Protein AF-A0AAW0MZB9-F1 (afdb_monomer)

Organism: NCBI:txid88201

Foldseek 3Di:
DDDPVDDDDPPDPPDDPDDDPVPDQQEAEAEAEPQDPCSPVLVVLQVLLVVLVVCVVVVHHYAYEYEPLLNQDVVCVVPVVCCVVDPSNVVVLVVSCVSNVHDSVRYAYAYDDDDPDPPVSNVVSVVVNVVVRVVSSVVSVVD

Mean predicted aligned error: 5.86 Å

Nearest PDB structures (foldseek):
  4r2j-assembly1_A-2  TM=6.075E-01  e=4.883E-01  Salmonella enterica subsp. enterica serovar Typhimurium str. LT2
  4wny-assembly1_A-2  TM=3.372E-01  e=3.329E-02  Burkholderia pseudomallei 1710b
  5cb0-assembly1_A  TM=6.335E-01  e=1.412E+00  Escherichia coli K-12
  7xtb-assembly1_A  TM=3.891E-01  e=1.246E+00  Homo sapiens

Sequence (143 aa):
MFNPVKALQQCDDFYRKDPCVDHKVHVVVCFLDAKSANANDSTVLQKLKEMMDAATDLGIPHVAIVSHIDHISAQIQDDIKKVFCSQDFQTEMEKFSAALGIPPNNIFPVWNHYAGAQEQEAHILLLEAFGSMLSLGDDFLRV

Secondary structure (DSSP, 8-state):
---TTS---TTSTT--SS--GGGS---EEEEEETT-GGGG-HHHHHHHHHHHHHHHHTT--EEEEEE-GGGT-HHHHH-GGGTTT-HHHHHHHHHHHHHHT--GGGEEEE----SS---HHHHHHHHHHHHHHHHHHHHHHT-

pLDDT: mean 87.16, std 9.73, range [51.03, 95.88]

Structure (mmCIF, N/CA/C/O backbone):
data_AF-A0AAW0MZB9-F1
#
_entry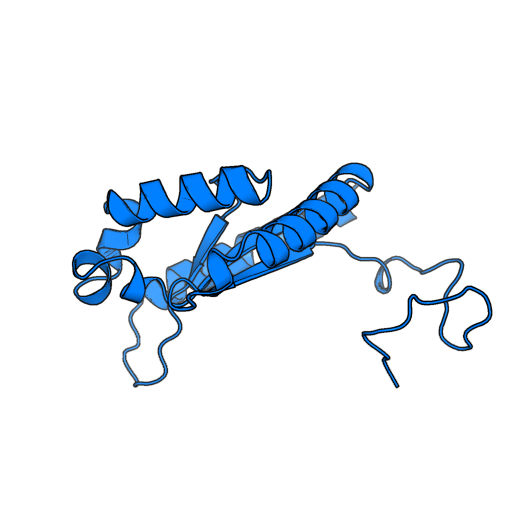.id   AF-A0AAW0MZB9-F1
#
loop_
_atom_site.group_PDB
_atom_site.id
_atom_site.type_symbol
_atom_site.label_atom_id
_atom_site.label_alt_id
_atom_site.label_comp_id
_atom_site.label_asym_id
_atom_site.label_entity_id
_atom_site.label_seq_id
_atom_site.pdbx_PDB_ins_code
_atom_site.Cartn_x
_atom_site.Cartn_y
_atom_site.Cartn_z
_atom_site.occupancy
_atom_site.B_iso_or_equiv
_atom_site.auth_seq_id
_atom_site.auth_comp_id
_atom_site.auth_asym_id
_atom_site.auth_atom_id
_atom_site.pdbx_PDB_model_num
ATOM 1 N N . MET A 1 1 ? 26.998 8.703 -1.507 1.00 64.94 1 MET A N 1
ATOM 2 C CA . MET A 1 1 ? 25.912 9.300 -0.695 1.00 64.94 1 MET A CA 1
ATOM 3 C C . MET A 1 1 ? 24.696 9.450 -1.596 1.00 64.94 1 MET A C 1
ATOM 5 O O . MET A 1 1 ? 24.871 9.931 -2.707 1.00 64.94 1 MET A O 1
ATOM 9 N N . PHE A 1 2 ? 23.517 8.983 -1.178 1.00 73.38 2 PHE A N 1
ATOM 10 C CA . PHE A 1 2 ? 22.279 9.094 -1.964 1.00 73.38 2 PHE A CA 1
ATOM 11 C C . PHE A 1 2 ? 21.822 10.561 -2.057 1.00 73.38 2 PHE A C 1
ATOM 13 O O . PHE A 1 2 ? 21.879 11.274 -1.056 1.00 73.38 2 PHE A O 1
ATOM 20 N N . ASN A 1 3 ? 21.391 11.008 -3.243 1.00 80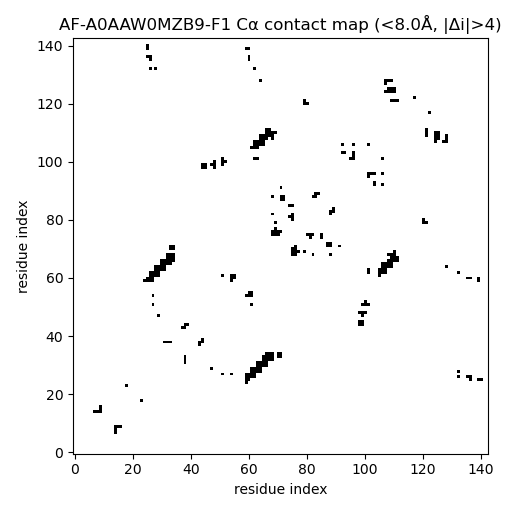.31 3 ASN A N 1
ATOM 21 C CA .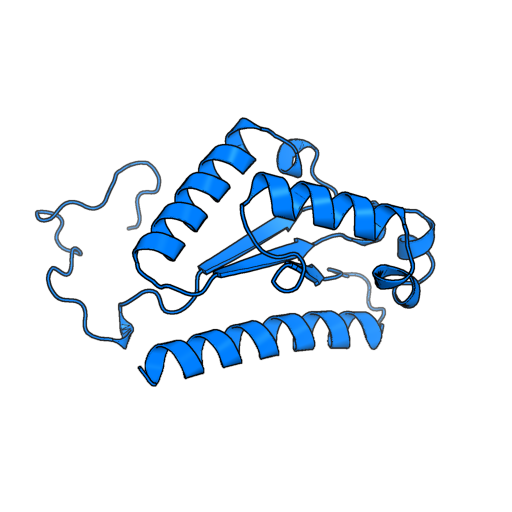 ASN A 1 3 ? 20.839 12.346 -3.464 1.00 80.31 3 ASN A CA 1
ATOM 22 C C . ASN A 1 3 ? 19.374 12.234 -3.933 1.00 80.31 3 ASN A C 1
ATOM 24 O O . ASN A 1 3 ? 19.146 11.852 -5.078 1.00 80.31 3 ASN A O 1
ATOM 28 N N . PRO A 1 4 ? 18.387 12.600 -3.096 1.00 79.19 4 PRO A N 1
ATOM 29 C CA . PRO A 1 4 ? 16.971 12.422 -3.415 1.00 79.19 4 PRO A CA 1
ATOM 30 C C . PRO A 1 4 ? 16.427 13.400 -4.467 1.00 79.19 4 PRO A C 1
ATOM 32 O O . PRO A 1 4 ? 15.316 13.200 -4.946 1.00 79.19 4 PRO A O 1
ATOM 35 N N . VAL A 1 5 ? 17.164 14.459 -4.829 1.00 83.75 5 VAL A N 1
ATOM 36 C CA . VAL A 1 5 ? 16.697 15.471 -5.799 1.00 83.75 5 VAL A CA 1
ATOM 37 C C . VAL A 1 5 ? 17.310 15.318 -7.193 1.00 83.75 5 VAL A C 1
ATOM 39 O O . VAL A 1 5 ? 16.957 16.068 -8.100 1.00 83.75 5 VAL A O 1
ATOM 42 N N . LYS A 1 6 ? 18.232 14.367 -7.386 1.00 84.38 6 LYS A N 1
ATOM 43 C CA . LYS A 1 6 ? 18.889 14.115 -8.674 1.00 84.38 6 LYS A CA 1
ATOM 44 C C . LYS A 1 6 ? 18.636 12.672 -9.106 1.00 84.38 6 LYS A C 1
ATOM 46 O O . LYS A 1 6 ? 18.967 11.746 -8.373 1.00 84.38 6 LYS A O 1
ATOM 51 N N . ALA A 1 7 ? 18.091 12.488 -10.308 1.00 84.50 7 ALA A N 1
ATOM 52 C CA . ALA A 1 7 ? 17.966 11.164 -10.911 1.00 84.50 7 ALA A CA 1
ATOM 53 C C . ALA A 1 7 ? 19.351 10.531 -11.124 1.00 84.50 7 ALA A C 1
ATOM 55 O O . ALA A 1 7 ? 20.300 11.226 -11.499 1.00 84.50 7 ALA A O 1
ATOM 56 N N . LEU A 1 8 ? 19.448 9.218 -10.906 1.00 84.44 8 LEU A N 1
ATOM 57 C CA . LEU A 1 8 ? 20.674 8.455 -11.121 1.00 84.44 8 LEU A CA 1
ATOM 58 C C . LEU A 1 8 ? 21.015 8.431 -12.619 1.00 84.44 8 LEU A C 1
ATOM 60 O O . LEU A 1 8 ? 20.174 8.091 -13.452 1.00 84.44 8 LEU A O 1
ATOM 64 N N . GLN A 1 9 ? 22.242 8.806 -12.965 1.00 88.12 9 GLN A N 1
ATOM 65 C CA . GLN A 1 9 ? 22.718 8.911 -14.341 1.00 88.12 9 GLN A CA 1
ATOM 66 C C . GLN A 1 9 ? 23.688 7.777 -14.666 1.00 88.12 9 GLN A C 1
ATOM 68 O O . GLN A 1 9 ? 24.413 7.302 -13.800 1.00 88.12 9 GLN A O 1
ATOM 73 N N . GLN A 1 10 ? 23.772 7.385 -15.941 1.00 87.06 10 GLN A N 1
ATOM 74 C CA . GLN A 1 10 ? 24.693 6.322 -16.374 1.00 87.06 10 GLN A CA 1
ATOM 75 C C . GLN A 1 10 ? 26.174 6.635 -16.109 1.00 87.06 10 GLN A C 1
ATOM 77 O O . GLN A 1 10 ? 26.988 5.719 -16.059 1.00 87.06 10 GLN A O 1
ATOM 82 N N . CYS A 1 11 ? 26.520 7.917 -15.973 1.00 86.94 11 CYS A N 1
ATOM 83 C CA . CYS A 1 11 ? 27.868 8.383 -15.663 1.00 86.94 11 CYS A CA 1
ATOM 84 C C . CYS A 1 11 ? 28.163 8.470 -14.158 1.00 86.94 11 CYS A C 1
ATOM 86 O O . CYS A 1 11 ? 29.275 8.843 -13.802 1.00 86.94 11 CYS A O 1
ATOM 88 N N . ASP A 1 12 ? 27.188 8.198 -13.284 1.00 87.56 12 ASP A N 1
ATOM 89 C CA . ASP A 1 12 ? 27.421 8.205 -11.841 1.00 87.56 12 ASP A CA 1
ATOM 90 C C . ASP A 1 12 ? 28.181 6.929 -11.432 1.00 87.56 12 ASP A C 1
ATOM 92 O O . ASP A 1 12 ? 27.805 5.827 -11.828 1.00 87.56 12 ASP A O 1
ATOM 96 N N . ASP A 1 13 ? 29.202 7.059 -10.578 1.00 84.56 13 ASP A N 1
ATOM 97 C CA . ASP A 1 13 ? 30.096 5.951 -10.180 1.00 84.56 13 ASP A CA 1
ATOM 98 C C . ASP A 1 13 ? 29.371 4.742 -9.552 1.00 84.56 13 ASP A C 1
ATOM 100 O O . ASP A 1 13 ? 29.874 3.620 -9.567 1.00 84.56 13 ASP A O 1
ATOM 104 N N . PHE A 1 14 ? 28.180 4.963 -8.987 1.00 82.69 14 PHE A N 1
ATOM 105 C CA . PHE A 1 14 ? 27.360 3.929 -8.347 1.00 82.69 14 PHE A CA 1
ATOM 106 C C . PHE A 1 14 ? 26.256 3.376 -9.263 1.00 82.69 14 PHE A C 1
ATOM 108 O O . PHE A 1 14 ? 25.494 2.506 -8.838 1.00 82.69 14 PHE A O 1
ATOM 115 N N . TYR A 1 15 ? 26.138 3.868 -10.503 1.00 85.44 15 TYR A N 1
ATOM 116 C CA . TYR A 1 15 ? 25.150 3.372 -11.453 1.00 85.44 15 TYR A CA 1
ATOM 117 C C . TYR A 1 15 ? 25.537 1.983 -11.948 1.00 85.44 15 TYR A C 1
ATOM 119 O O . TYR A 1 15 ? 26.585 1.774 -12.562 1.00 85.44 15 TYR A O 1
ATOM 127 N N . ARG A 1 16 ? 24.646 1.016 -11.727 1.00 86.12 16 ARG A N 1
ATOM 128 C CA . ARG A 1 16 ? 24.826 -0.341 -12.228 1.00 86.12 16 ARG A CA 1
ATOM 129 C C . ARG A 1 16 ? 23.972 -0.544 -13.474 1.00 86.12 16 ARG A C 1
ATOM 131 O O . ARG A 1 16 ? 22.759 -0.678 -13.377 1.00 86.12 16 ARG A O 1
ATOM 138 N N . LYS A 1 17 ? 24.628 -0.579 -14.638 1.00 87.69 17 LYS A N 1
ATOM 139 C CA . LYS A 1 17 ? 23.968 -0.750 -15.943 1.00 87.69 17 LYS A CA 1
ATOM 140 C C . LYS A 1 17 ? 23.247 -2.092 -16.081 1.00 87.69 17 LYS A C 1
ATOM 142 O O . LYS A 1 17 ? 22.177 -2.138 -16.674 1.00 87.69 17 LYS A O 1
ATOM 147 N N . ASP A 1 18 ? 23.839 -3.155 -15.546 1.00 88.31 18 ASP A N 1
ATOM 148 C CA . ASP A 1 18 ? 23.257 -4.496 -15.537 1.00 88.31 18 ASP A CA 1
ATOM 149 C C . ASP A 1 18 ? 23.229 -5.022 -14.093 1.00 88.31 18 ASP A C 1
ATOM 151 O O . ASP A 1 18 ? 24.212 -5.594 -13.607 1.00 88.31 18 ASP A O 1
ATOM 155 N N . PRO A 1 19 ? 22.177 -4.695 -13.320 1.00 88.44 19 PRO A N 1
ATOM 156 C CA . PRO A 1 19 ? 22.047 -5.180 -11.958 1.00 88.44 19 PRO A CA 1
ATOM 157 C C . PRO A 1 19 ? 21.750 -6.680 -11.955 1.00 88.44 19 PRO A C 1
ATOM 159 O O . PRO A 1 19 ? 20.797 -7.136 -12.590 1.00 88.44 19 PRO A O 1
ATOM 162 N N . CYS A 1 20 ? 22.522 -7.453 -11.182 1.00 89.06 20 CYS A N 1
ATOM 163 C CA . CYS A 1 20 ? 22.108 -8.813 -10.847 1.00 89.06 20 CYS A CA 1
ATOM 164 C C . CYS A 1 20 ? 20.812 -8.783 -10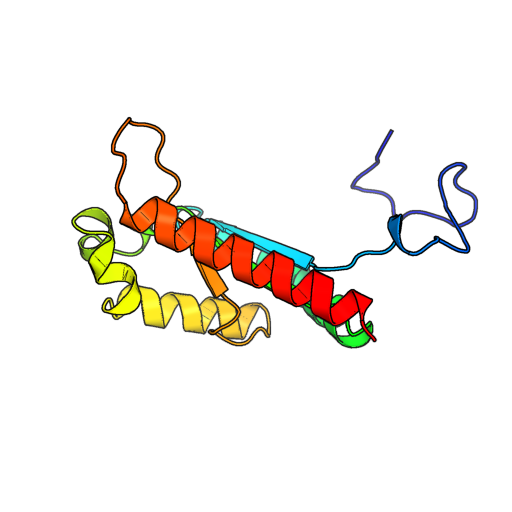.022 1.00 89.06 20 CYS A C 1
ATOM 166 O O . CYS A 1 20 ? 20.434 -7.731 -9.502 1.00 89.06 20 CYS A O 1
ATOM 168 N N . VAL A 1 21 ? 20.150 -9.937 -9.912 1.00 88.12 21 VAL A N 1
ATOM 169 C CA . VAL A 1 21 ? 18.825 -10.082 -9.286 1.00 88.12 21 VAL A CA 1
ATOM 170 C C . VAL A 1 21 ? 18.755 -9.371 -7.933 1.00 88.12 21 VAL A C 1
ATOM 172 O O . VAL A 1 21 ? 17.931 -8.483 -7.778 1.00 88.12 21 VAL A O 1
ATOM 175 N N . ASP A 1 22 ? 19.720 -9.598 -7.040 1.00 86.81 22 ASP A N 1
ATOM 176 C CA . ASP A 1 22 ? 19.780 -8.987 -5.699 1.00 86.81 22 ASP A CA 1
ATOM 177 C C . ASP A 1 22 ? 19.768 -7.445 -5.671 1.00 86.81 22 ASP A C 1
ATOM 179 O O . ASP A 1 22 ? 19.562 -6.841 -4.621 1.00 86.81 22 ASP A O 1
ATOM 183 N N . HIS A 1 23 ? 20.027 -6.791 -6.806 1.00 85.94 23 HIS A N 1
ATOM 184 C CA . HIS A 1 23 ? 20.065 -5.332 -6.938 1.00 85.94 23 HIS A CA 1
ATOM 185 C C . HIS A 1 23 ? 18.869 -4.775 -7.719 1.00 85.94 23 HIS A C 1
ATOM 187 O O . HIS A 1 23 ? 18.828 -3.573 -7.987 1.00 85.94 23 HIS A O 1
ATOM 193 N N . LYS A 1 24 ? 17.917 -5.627 -8.111 1.00 88.50 24 LYS A N 1
ATOM 194 C CA . LYS A 1 24 ? 16.652 -5.222 -8.721 1.00 88.50 24 LYS A CA 1
ATOM 195 C C . LYS A 1 24 ? 15.601 -4.982 -7.642 1.00 88.50 24 LYS A C 1
ATOM 197 O O . LYS A 1 24 ? 15.685 -5.484 -6.524 1.00 88.50 24 LYS A O 1
ATOM 202 N N . VAL A 1 25 ? 14.607 -4.172 -7.986 1.00 90.88 25 VAL A N 1
ATOM 203 C CA . VAL A 1 25 ? 13.420 -4.006 -7.149 1.00 90.88 25 VAL A CA 1
ATOM 204 C C . VAL A 1 25 ? 12.529 -5.223 -7.365 1.00 90.88 25 VAL A C 1
ATOM 206 O O . VAL A 1 25 ? 12.190 -5.534 -8.503 1.00 90.88 25 VAL A O 1
ATOM 209 N N . HIS A 1 26 ? 12.174 -5.896 -6.274 1.00 92.44 26 HIS A N 1
ATOM 210 C CA . HIS A 1 26 ? 11.339 -7.100 -6.303 1.00 92.44 26 HIS A CA 1
ATOM 211 C C . HIS A 1 26 ? 9.890 -6.813 -5.917 1.00 92.44 26 HIS A C 1
ATOM 213 O O . HIS A 1 26 ? 8.984 -7.452 -6.430 1.00 92.44 26 HIS A O 1
ATOM 219 N N . VAL A 1 27 ? 9.675 -5.851 -5.017 1.00 95.06 27 VAL A N 1
ATOM 220 C CA . VAL A 1 27 ? 8.354 -5.402 -4.563 1.00 95.06 27 VAL A CA 1
ATOM 221 C C . VAL A 1 27 ? 8.440 -3.910 -4.259 1.00 95.06 27 VAL A C 1
ATOM 223 O O . VAL A 1 27 ? 9.429 -3.455 -3.677 1.00 95.06 27 VAL A O 1
ATOM 226 N N . VAL A 1 28 ? 7.410 -3.147 -4.620 1.00 95.31 28 VAL A N 1
ATOM 227 C CA . VAL A 1 28 ? 7.245 -1.753 -4.184 1.00 95.31 28 VAL A CA 1
ATOM 228 C C . VAL A 1 28 ? 6.221 -1.690 -3.055 1.00 95.31 28 VAL A C 1
ATOM 230 O O . VAL A 1 28 ? 5.120 -2.222 -3.164 1.00 95.31 28 VAL A O 1
ATOM 233 N N . VAL A 1 29 ? 6.57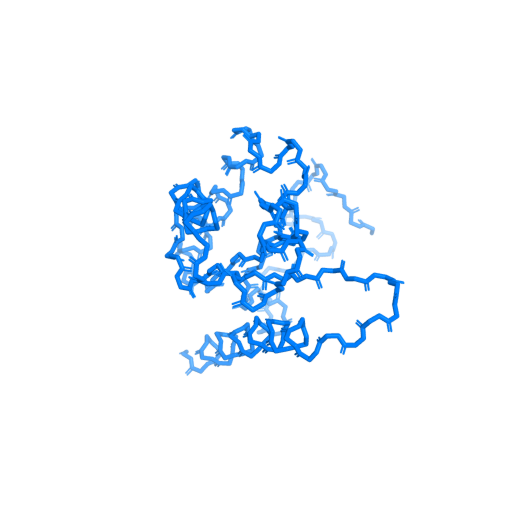6 -1.021 -1.960 1.00 94.69 29 VAL A N 1
ATOM 234 C CA . VAL A 1 29 ? 5.703 -0.864 -0.792 1.00 94.69 29 VAL A CA 1
ATOM 235 C C . VAL A 1 29 ? 5.491 0.621 -0.542 1.00 94.69 29 VAL A C 1
ATOM 237 O O . VAL A 1 29 ? 6.435 1.348 -0.228 1.00 94.69 29 VAL A O 1
ATOM 240 N N . CYS A 1 30 ? 4.254 1.078 -0.697 1.00 92.50 30 CYS A N 1
ATOM 241 C CA . CYS A 1 30 ? 3.864 2.455 -0.431 1.00 92.50 30 CYS A CA 1
ATOM 242 C C . CYS A 1 30 ? 3.344 2.582 1.004 1.00 92.50 30 CYS A C 1
ATOM 244 O O . CYS A 1 30 ? 2.434 1.858 1.386 1.00 92.50 30 CYS A O 1
ATOM 246 N N . PHE A 1 31 ? 3.886 3.504 1.800 1.00 90.19 31 PHE A N 1
ATOM 247 C CA . PHE A 1 31 ? 3.363 3.798 3.136 1.00 90.19 31 PHE A CA 1
ATOM 248 C C . PHE A 1 31 ? 2.531 5.078 3.118 1.00 90.19 31 PHE A C 1
ATOM 250 O O . PHE A 1 31 ? 3.011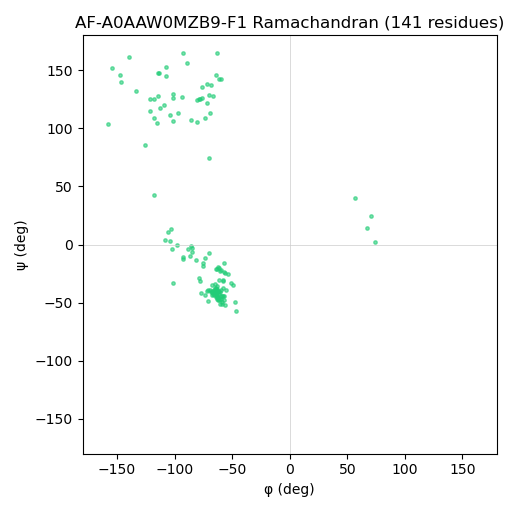 6.138 2.716 1.00 90.19 31 PHE A O 1
ATOM 257 N N . LEU A 1 32 ? 1.302 4.968 3.609 1.00 90.00 32 LEU A N 1
ATOM 258 C CA . LEU A 1 32 ? 0.365 6.056 3.836 1.00 90.00 32 LEU A CA 1
ATOM 259 C C . LEU A 1 32 ? 0.115 6.215 5.338 1.00 90.00 32 LEU A C 1
ATOM 261 O O . LEU A 1 32 ? 0.140 5.250 6.104 1.00 90.00 32 LEU A O 1
ATOM 265 N N . ASP A 1 33 ? -0.125 7.446 5.766 1.00 89.19 33 ASP A N 1
ATOM 266 C CA . ASP A 1 33 ? -0.393 7.783 7.161 1.00 89.19 33 ASP A CA 1
ATOM 267 C C . ASP A 1 33 ? -1.816 8.323 7.289 1.00 89.19 33 ASP A C 1
ATOM 269 O O . ASP A 1 33 ? -2.063 9.473 6.935 1.00 89.19 33 ASP A O 1
ATOM 273 N N . ALA A 1 34 ? -2.742 7.523 7.820 1.00 88.62 34 ALA A N 1
ATOM 274 C CA . ALA A 1 34 ? -4.142 7.924 7.953 1.00 88.62 34 ALA A CA 1
ATOM 275 C C . ALA A 1 34 ? -4.347 9.137 8.878 1.00 88.62 34 ALA A C 1
ATOM 277 O O . ALA A 1 34 ? -5.367 9.817 8.792 1.00 88.62 34 ALA A O 1
ATOM 278 N N . LYS A 1 35 ? -3.375 9.453 9.741 1.00 86.50 35 LYS A N 1
ATOM 279 C CA . LYS A 1 35 ? -3.402 10.658 10.576 1.00 86.50 35 LYS A CA 1
ATOM 280 C C . LYS A 1 35 ? -2.990 11.912 9.806 1.00 86.50 35 LYS A C 1
ATOM 282 O O . LYS A 1 35 ? -3.375 13.026 10.170 1.00 86.50 35 LYS A O 1
ATOM 287 N N . SER A 1 36 ? -2.141 11.764 8.793 1.00 79.44 36 SER A N 1
ATOM 288 C CA . SER A 1 36 ? -1.531 12.894 8.105 1.00 79.44 36 SER A CA 1
ATOM 289 C C . SER A 1 36 ? -2.523 13.556 7.158 1.00 79.44 36 SER A C 1
ATOM 291 O O . SER A 1 36 ? -3.031 12.928 6.233 1.00 79.44 36 SER A O 1
ATOM 293 N N . ALA A 1 37 ? -2.706 14.871 7.302 1.00 58.16 37 ALA A N 1
ATOM 294 C CA . ALA A 1 37 ? -3.446 15.673 6.325 1.00 58.16 37 ALA A CA 1
ATOM 295 C C . ALA A 1 37 ? -2.866 15.541 4.899 1.00 58.16 37 ALA A C 1
ATOM 297 O O . ALA A 1 37 ? -3.592 15.703 3.922 1.00 58.16 37 ALA A O 1
ATOM 298 N N . ASN A 1 38 ? -1.576 15.193 4.782 1.00 57.75 38 ASN A N 1
ATOM 299 C CA . ASN A 1 38 ? -0.895 15.008 3.502 1.00 57.75 38 ASN A CA 1
ATOM 300 C C . ASN A 1 38 ? -1.139 13.633 2.867 1.00 57.75 38 ASN A C 1
ATOM 302 O O . ASN A 1 38 ? -0.827 13.466 1.692 1.00 57.75 38 ASN A O 1
ATOM 306 N N . ALA A 1 39 ? -1.685 12.647 3.590 1.00 60.88 39 ALA A N 1
ATOM 307 C CA . ALA A 1 39 ? -2.043 11.362 2.979 1.00 60.88 39 ALA A CA 1
ATOM 308 C C . ALA A 1 39 ? -3.140 11.517 1.917 1.00 60.88 39 ALA A C 1
ATOM 310 O O . ALA A 1 39 ? -3.233 10.700 1.009 1.00 60.88 39 ALA A O 1
ATOM 311 N N . ASN A 1 40 ? -3.891 12.618 1.992 1.00 66.25 40 ASN A N 1
ATOM 312 C CA . ASN A 1 40 ? -4.880 13.037 1.009 1.00 66.25 40 ASN A CA 1
ATOM 313 C C . ASN A 1 40 ? -4.409 14.227 0.146 1.00 66.25 40 ASN A C 1
ATOM 315 O O . ASN A 1 40 ? -5.208 14.805 -0.593 1.00 66.25 40 ASN A O 1
ATOM 319 N N . ASP A 1 41 ? -3.126 14.613 0.207 1.00 81.81 41 ASP A N 1
ATOM 320 C CA . ASP A 1 41 ? -2.573 15.630 -0.694 1.00 81.81 41 ASP A CA 1
ATOM 321 C C . ASP A 1 41 ? -2.506 15.063 -2.115 1.00 81.81 41 ASP A C 1
ATOM 323 O O . ASP A 1 41 ? -1.714 14.167 -2.419 1.00 81.81 41 ASP A O 1
ATOM 327 N N . SER A 1 42 ? -3.325 15.633 -3.000 1.00 82.19 42 SER A N 1
ATOM 328 C CA . SER A 1 42 ? -3.400 15.262 -4.415 1.00 82.19 42 SER A CA 1
ATOM 329 C C . SER A 1 42 ? -2.040 15.237 -5.125 1.00 82.19 42 SER A C 1
ATOM 331 O O . SER A 1 42 ? -1.824 14.382 -5.978 1.00 82.19 42 SER A O 1
ATOM 333 N N . THR A 1 43 ? -1.096 16.105 -4.746 1.00 87.69 43 THR A N 1
ATOM 334 C CA . THR A 1 43 ? 0.244 16.158 -5.349 1.00 87.69 43 THR A CA 1
ATOM 335 C C . THR A 1 43 ? 1.088 14.958 -4.931 1.00 87.69 43 THR A C 1
ATOM 337 O O . THR A 1 43 ? 1.842 14.407 -5.733 1.00 87.69 43 THR A O 1
ATOM 340 N N . VAL A 1 44 ? 0.985 14.553 -3.663 1.00 86.81 44 VAL A N 1
ATOM 341 C CA . VAL A 1 44 ? 1.696 13.385 -3.131 1.00 86.81 44 VAL A CA 1
ATOM 342 C C . VAL A 1 44 ? 1.089 12.114 -3.710 1.00 86.81 44 VAL A C 1
ATOM 344 O O . VAL A 1 44 ? 1.823 11.290 -4.252 1.00 86.81 44 VAL A O 1
ATOM 347 N N . LEU A 1 45 ? -0.240 11.990 -3.675 1.00 87.88 45 LEU A N 1
ATOM 348 C CA . LEU A 1 45 ? -0.958 10.844 -4.232 1.00 87.88 45 LEU A CA 1
ATOM 349 C C . LEU A 1 45 ? -0.705 10.676 -5.731 1.00 87.88 45 LEU A C 1
ATOM 351 O O . LEU A 1 45 ? -0.494 9.554 -6.177 1.00 87.88 45 LEU A O 1
ATOM 355 N N . GLN A 1 46 ? -0.636 11.769 -6.497 1.00 91.00 46 GLN A N 1
ATOM 356 C CA . GLN A 1 46 ? -0.288 11.703 -7.915 1.00 91.00 46 GLN A CA 1
ATOM 357 C C . GLN A 1 46 ? 1.125 11.145 -8.133 1.00 91.00 46 GLN A C 1
ATOM 359 O O . GLN A 1 46 ? 1.305 10.256 -8.959 1.00 91.00 46 GLN A O 1
ATOM 364 N N . LYS A 1 47 ? 2.127 11.613 -7.379 1.00 90.69 47 LYS A N 1
ATOM 365 C CA . LYS A 1 47 ? 3.501 11.089 -7.496 1.00 90.69 47 LYS A CA 1
ATOM 366 C C . LYS A 1 47 ? 3.589 9.619 -7.108 1.00 90.69 47 LYS A C 1
ATOM 368 O O . LYS A 1 47 ? 4.306 8.856 -7.747 1.00 90.69 47 LYS A O 1
ATOM 373 N N . LEU A 1 48 ? 2.867 9.223 -6.061 1.00 92.25 48 LEU A N 1
ATOM 374 C CA . LEU A 1 48 ? 2.777 7.823 -5.666 1.00 92.25 48 LEU A CA 1
ATOM 375 C C . LEU A 1 48 ? 2.119 7.003 -6.774 1.00 92.25 48 LEU A C 1
ATOM 377 O O . LEU A 1 48 ? 2.667 5.978 -7.155 1.00 92.25 48 LEU A O 1
ATOM 381 N N . LYS A 1 49 ? 1.024 7.487 -7.365 1.00 93.31 49 LYS A N 1
ATOM 382 C CA . LYS A 1 49 ? 0.385 6.840 -8.511 1.00 93.31 49 LYS A CA 1
ATOM 383 C C . LYS A 1 49 ? 1.346 6.666 -9.688 1.00 93.31 49 LYS A C 1
ATOM 385 O O . LYS A 1 49 ? 1.449 5.565 -10.206 1.00 93.31 49 LYS A O 1
ATOM 390 N N . GLU A 1 50 ? 2.087 7.704 -10.068 1.00 94.38 50 GLU A N 1
ATOM 391 C CA . GLU A 1 50 ? 3.084 7.627 -11.146 1.00 94.38 50 GLU A CA 1
ATOM 392 C C . GLU A 1 50 ? 4.151 6.552 -10.864 1.00 94.38 50 GLU A C 1
ATOM 394 O O . GLU A 1 50 ? 4.564 5.830 -11.771 1.00 94.38 50 GLU A O 1
ATOM 399 N N . MET A 1 51 ? 4.565 6.388 -9.600 1.00 92.31 51 MET A N 1
ATOM 400 C CA . MET A 1 51 ? 5.470 5.306 -9.196 1.00 92.31 51 MET A CA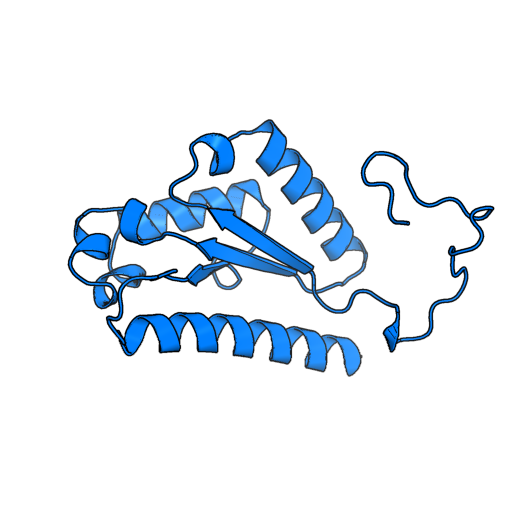 1
ATOM 401 C C . MET A 1 51 ? 4.823 3.918 -9.303 1.00 92.31 51 MET A C 1
ATOM 403 O O . MET A 1 51 ? 5.490 2.975 -9.725 1.00 92.31 51 MET A O 1
ATOM 407 N N . MET A 1 52 ? 3.550 3.780 -8.922 1.00 93.94 52 MET A N 1
ATOM 408 C CA . MET A 1 52 ? 2.814 2.509 -8.988 1.00 93.94 52 MET A CA 1
ATOM 409 C C . MET A 1 52 ? 2.507 2.110 -10.437 1.00 93.94 52 MET A C 1
ATOM 411 O O . MET A 1 52 ? 2.665 0.945 -10.798 1.00 93.94 52 MET A O 1
ATOM 415 N N . ASP A 1 53 ? 2.166 3.076 -11.291 1.00 95.19 53 ASP A N 1
ATOM 416 C CA . ASP A 1 53 ? 1.984 2.872 -12.729 1.00 95.19 53 ASP A CA 1
ATOM 417 C C . ASP A 1 53 ? 3.316 2.414 -13.366 1.00 95.19 53 ASP A C 1
ATOM 419 O O . ASP A 1 53 ? 3.354 1.398 -14.057 1.00 95.19 53 ASP A O 1
ATOM 423 N N . ALA A 1 54 ? 4.444 3.056 -13.027 1.00 94.75 54 ALA A N 1
ATOM 424 C CA . ALA A 1 54 ? 5.764 2.628 -13.501 1.00 94.75 54 ALA A CA 1
ATOM 425 C C . ALA A 1 54 ? 6.168 1.227 -12.998 1.00 94.75 54 ALA A C 1
ATOM 427 O O . ALA A 1 54 ? 6.787 0.458 -13.733 1.00 94.75 54 ALA A O 1
ATOM 428 N N . ALA A 1 55 ? 5.826 0.872 -11.754 1.00 94.38 55 ALA A N 1
ATOM 429 C CA . ALA A 1 55 ? 6.037 -0.481 -11.240 1.00 94.38 55 ALA A CA 1
ATOM 430 C C . ALA A 1 55 ? 5.187 -1.507 -12.008 1.00 94.38 55 ALA A C 1
ATOM 432 O O . ALA A 1 55 ? 5.694 -2.570 -12.366 1.00 94.38 55 ALA A O 1
ATOM 433 N N . THR A 1 56 ? 3.933 -1.161 -12.315 1.00 94.38 56 THR A N 1
ATOM 434 C CA . THR A 1 56 ? 3.012 -1.983 -13.115 1.00 94.38 56 THR A CA 1
ATOM 435 C C . THR A 1 56 ? 3.568 -2.252 -14.510 1.00 94.38 56 THR A C 1
ATOM 437 O O . THR A 1 56 ? 3.606 -3.405 -14.935 1.00 94.38 56 THR A O 1
ATOM 440 N N . ASP A 1 57 ? 4.068 -1.220 -15.194 1.00 95.25 57 ASP A N 1
ATOM 441 C CA . ASP A 1 57 ? 4.670 -1.339 -16.530 1.00 95.25 57 ASP A CA 1
ATOM 442 C C . ASP A 1 57 ? 5.905 -2.255 -16.540 1.00 95.25 57 ASP A C 1
ATOM 444 O O . ASP A 1 57 ? 6.195 -2.923 -17.534 1.00 95.25 57 ASP A O 1
ATOM 448 N N . LEU A 1 58 ? 6.629 -2.310 -15.419 1.00 92.38 58 LEU A N 1
ATOM 449 C CA . LEU A 1 58 ? 7.779 -3.191 -15.216 1.00 92.38 58 LEU A CA 1
ATOM 450 C C . LEU A 1 58 ? 7.392 -4.595 -14.719 1.00 92.38 58 LEU A C 1
ATOM 452 O O . LEU A 1 58 ? 8.277 -5.426 -14.514 1.00 92.38 58 LEU A O 1
ATOM 456 N N . GLY A 1 59 ? 6.100 -4.867 -14.505 1.00 92.88 59 GLY A N 1
ATOM 457 C CA . GLY A 1 59 ? 5.604 -6.122 -13.935 1.00 92.88 59 GLY A CA 1
ATOM 458 C C . GLY A 1 59 ? 5.987 -6.331 -12.467 1.00 92.88 59 GLY A C 1
ATOM 459 O O . GLY A 1 59 ? 5.887 -7.447 -11.963 1.00 92.88 59 GLY A O 1
ATOM 460 N N . ILE A 1 60 ? 6.445 -5.280 -11.782 1.00 94.56 60 ILE A N 1
ATOM 461 C CA . ILE A 1 60 ? 6.883 -5.346 -10.389 1.00 94.56 60 ILE A CA 1
ATOM 462 C C . ILE A 1 60 ? 5.641 -5.305 -9.487 1.00 94.56 60 ILE A C 1
ATOM 464 O O . ILE A 1 60 ? 4.856 -4.348 -9.564 1.00 94.56 60 ILE A O 1
ATOM 468 N N . PRO A 1 61 ? 5.451 -6.300 -8.603 1.00 94.75 61 PRO A N 1
ATOM 469 C CA . PRO A 1 61 ? 4.337 -6.298 -7.671 1.00 94.75 61 PRO A CA 1
ATOM 470 C C . PRO A 1 61 ? 4.453 -5.131 -6.694 1.00 94.75 61 PRO A C 1
ATOM 472 O O . PRO A 1 61 ? 5.543 -4.730 -6.271 1.00 94.75 61 PRO A O 1
ATOM 475 N N . HIS A 1 62 ? 3.305 -4.588 -6.314 1.00 94.81 62 HIS A N 1
ATOM 476 C CA . HIS A 1 62 ? 3.257 -3.423 -5.453 1.00 94.81 62 HIS A CA 1
ATOM 477 C C . HIS A 1 62 ? 2.029 -3.438 -4.541 1.00 94.81 62 HIS A C 1
ATOM 479 O O . HIS A 1 62 ? 0.957 -3.933 -4.901 1.00 94.81 62 HIS A O 1
ATOM 485 N N . VAL A 1 63 ? 2.210 -2.902 -3.336 1.00 95.38 63 VAL A N 1
ATOM 486 C CA . VAL A 1 63 ? 1.197 -2.851 -2.275 1.00 95.38 63 VAL A CA 1
ATOM 487 C C . VAL A 1 63 ? 1.241 -1.505 -1.561 1.00 95.38 63 VAL A C 1
ATOM 489 O O . VAL A 1 63 ? 2.251 -0.797 -1.613 1.00 95.38 63 VAL A O 1
ATOM 492 N N . ALA A 1 64 ? 0.162 -1.167 -0.860 1.00 94.31 64 ALA A N 1
ATOM 493 C CA . ALA A 1 64 ? 0.139 -0.050 0.072 1.00 94.31 64 ALA A CA 1
ATOM 494 C C . ALA A 1 64 ? -0.060 -0.529 1.511 1.00 94.31 64 ALA A C 1
ATOM 496 O O . ALA A 1 64 ? -0.756 -1.506 1.774 1.00 94.31 64 ALA A O 1
ATOM 497 N N . ILE A 1 65 ? 0.539 0.195 2.445 1.00 94.31 65 ILE A N 1
ATOM 498 C CA . ILE A 1 65 ? 0.358 0.050 3.881 1.00 94.31 65 ILE A CA 1
ATOM 499 C C . ILE A 1 65 ? -0.225 1.354 4.397 1.00 94.31 65 ILE A C 1
ATOM 501 O O . ILE A 1 65 ? 0.360 2.416 4.195 1.00 94.31 65 ILE A O 1
ATOM 505 N N . VAL A 1 66 ? -1.356 1.275 5.088 1.00 92.75 66 VAL A N 1
ATOM 506 C CA . VAL A 1 66 ? -1.983 2.422 5.744 1.00 92.75 66 VAL A CA 1
ATOM 507 C C . VAL A 1 66 ? -1.716 2.311 7.235 1.00 92.75 66 VAL A C 1
ATOM 509 O O . VAL A 1 66 ? -2.204 1.404 7.899 1.00 92.75 66 VAL A O 1
ATOM 512 N N . SER A 1 67 ? -0.903 3.226 7.748 1.00 91.38 67 SER A N 1
ATOM 513 C CA . SER A 1 67 ? -0.546 3.324 9.162 1.00 91.38 67 SER A CA 1
ATOM 514 C C . SER A 1 67 ? -1.474 4.272 9.926 1.00 91.38 67 SER A C 1
ATOM 516 O O . SER A 1 67 ? -2.188 5.067 9.314 1.00 91.38 67 SER A O 1
ATOM 518 N N . HIS A 1 68 ? -1.444 4.200 11.263 1.00 90.06 68 HIS A N 1
ATOM 519 C CA . HIS A 1 68 ? -2.255 5.033 12.169 1.00 90.06 68 HIS A CA 1
ATOM 520 C C . HIS A 1 68 ? -3.764 4.916 11.907 1.00 90.06 68 HIS A C 1
ATOM 522 O O . HIS A 1 68 ? -4.503 5.898 11.921 1.00 90.06 68 HIS A O 1
ATOM 528 N N . ILE A 1 69 ? -4.221 3.695 11.630 1.00 90.44 69 ILE A N 1
ATOM 529 C CA . ILE A 1 69 ? -5.621 3.388 11.305 1.00 90.44 69 ILE A CA 1
ATOM 530 C C . ILE A 1 69 ? -6.599 3.719 12.441 1.00 90.44 69 ILE A C 1
ATOM 532 O O . ILE A 1 69 ? -7.783 3.927 12.191 1.00 90.44 69 ILE A O 1
ATOM 536 N N . ASP A 1 70 ? -6.102 3.829 13.672 1.00 88.94 70 ASP A N 1
ATOM 537 C CA . ASP A 1 70 ? -6.825 4.328 14.841 1.00 88.94 70 ASP A CA 1
ATOM 538 C C . ASP A 1 70 ? -7.316 5.771 14.668 1.00 88.94 70 ASP A C 1
ATOM 540 O O . ASP A 1 70 ? -8.297 6.171 15.285 1.00 88.94 70 ASP A O 1
ATOM 544 N N . HIS A 1 71 ? -6.708 6.540 13.765 1.00 89.94 71 HIS A N 1
ATOM 545 C CA . HIS A 1 71 ? -7.152 7.890 13.433 1.00 89.94 71 HIS A CA 1
ATOM 546 C C . HIS A 1 71 ? -8.270 7.949 12.380 1.00 89.94 71 HIS A C 1
ATOM 548 O O . HIS A 1 71 ? -8.805 9.031 12.141 1.00 89.94 71 HIS A O 1
ATOM 554 N N . ILE A 1 72 ? -8.646 6.823 11.762 1.00 90.00 72 ILE A N 1
ATOM 555 C CA . ILE A 1 72 ? -9.701 6.790 10.735 1.00 90.00 72 ILE A CA 1
ATOM 556 C C . ILE A 1 72 ? -11.085 6.955 11.372 1.00 90.00 72 ILE A C 1
ATOM 558 O O . ILE A 1 72 ? -11.920 7.694 10.857 1.00 90.00 72 ILE A O 1
ATOM 562 N N . SER A 1 73 ? -11.342 6.276 12.493 1.00 90.19 73 SER A N 1
ATOM 563 C CA . SER A 1 73 ? -12.608 6.396 13.219 1.00 90.19 73 SER A CA 1
ATOM 564 C C . SER A 1 73 ? -12.445 6.058 14.699 1.00 90.19 73 SER A C 1
ATOM 566 O O . SER A 1 73 ? -11.637 5.206 15.069 1.00 90.19 73 SER A O 1
ATOM 568 N N . ALA A 1 74 ? -13.292 6.656 15.544 1.00 90.12 74 ALA A N 1
ATOM 569 C CA . ALA A 1 74 ? -13.351 6.327 16.971 1.00 90.12 74 ALA A CA 1
ATOM 570 C C . ALA A 1 74 ? -13.651 4.835 17.208 1.00 90.12 74 ALA A C 1
ATOM 572 O O . ALA A 1 74 ? -13.155 4.236 18.152 1.00 90.12 74 ALA A O 1
ATOM 573 N N . GLN A 1 75 ? -14.415 4.207 16.307 1.00 90.56 75 GLN A N 1
ATOM 574 C CA . GLN A 1 75 ? -14.721 2.782 16.384 1.00 90.56 75 GLN A CA 1
ATOM 575 C C . GLN A 1 75 ? -13.459 1.910 16.309 1.00 90.56 75 GLN A C 1
ATOM 577 O O . GLN A 1 75 ? -13.389 0.904 17.013 1.00 90.56 75 GLN A O 1
ATOM 582 N N . ILE A 1 76 ? -12.505 2.279 15.449 1.00 89.50 76 ILE A N 1
ATOM 583 C CA . ILE A 1 76 ? -11.228 1.573 15.290 1.00 89.50 76 ILE A CA 1
ATOM 584 C C . ILE A 1 76 ? -10.296 1.916 16.444 1.00 89.50 76 ILE A C 1
ATOM 586 O O . ILE A 1 76 ? -9.670 1.016 16.985 1.00 89.50 76 ILE A O 1
ATOM 590 N N . GLN A 1 77 ? -10.258 3.187 16.852 1.00 88.62 77 GLN A N 1
ATOM 591 C CA . GLN A 1 77 ? -9.493 3.631 18.015 1.00 88.62 77 GLN A CA 1
ATOM 592 C C . GLN A 1 77 ? -9.862 2.857 19.291 1.00 88.62 77 GLN A C 1
ATOM 594 O O . GLN A 1 77 ? -8.985 2.536 20.089 1.00 88.62 77 GLN A O 1
ATOM 599 N N . ASP A 1 78 ? -11.150 2.566 19.482 1.00 88.62 78 ASP A N 1
ATOM 600 C CA . ASP A 1 78 ? -11.648 1.841 20.652 1.00 88.62 78 ASP A CA 1
ATOM 601 C C . ASP A 1 78 ? -11.411 0.324 20.566 1.00 88.62 78 ASP A C 1
ATOM 603 O O . ASP A 1 78 ? -11.304 -0.341 21.596 1.00 88.62 78 ASP A O 1
ATOM 607 N N . ASP A 1 79 ? -11.415 -0.246 19.356 1.00 87.94 79 ASP A N 1
ATOM 608 C CA . ASP A 1 79 ? -11.277 -1.687 19.127 1.00 87.94 79 ASP A CA 1
ATOM 609 C C . ASP A 1 79 ? -10.772 -1.986 17.705 1.00 87.94 79 ASP A C 1
ATOM 611 O O . ASP A 1 79 ? -11.538 -1.977 16.731 1.00 87.94 79 ASP A O 1
ATOM 615 N N . ILE A 1 80 ? -9.489 -2.341 17.593 1.00 87.94 80 ILE A N 1
ATOM 616 C CA . ILE A 1 80 ? -8.821 -2.719 16.337 1.00 87.94 80 ILE A CA 1
ATOM 617 C C . ILE A 1 80 ? -9.531 -3.845 15.575 1.00 87.94 80 ILE A C 1
ATOM 619 O O . ILE A 1 80 ? -9.453 -3.918 14.349 1.00 87.94 80 ILE A O 1
ATOM 623 N N . LYS A 1 81 ? -10.293 -4.710 16.254 1.00 88.19 81 LYS A N 1
ATOM 624 C CA . LYS A 1 81 ? -11.041 -5.800 15.600 1.00 88.19 81 LYS A CA 1
ATOM 625 C C . LYS A 1 81 ? -12.091 -5.273 14.636 1.00 88.19 81 LYS A C 1
ATOM 627 O O . LYS A 1 81 ? -12.538 -5.994 13.746 1.00 88.19 81 LYS A O 1
ATOM 632 N N . LYS A 1 82 ? -12.497 -4.016 14.809 1.00 89.69 82 LYS A N 1
ATOM 633 C CA . LYS A 1 82 ? -13.514 -3.369 13.989 1.00 89.69 82 LYS A CA 1
ATOM 634 C C . LYS A 1 82 ? -12.954 -2.758 12.710 1.00 89.69 82 LYS A C 1
ATOM 636 O O . LYS A 1 82 ? -13.765 -2.301 11.914 1.00 89.69 82 LYS A O 1
ATOM 641 N N . VAL A 1 83 ? -11.638 -2.800 12.465 1.00 89.94 83 VAL A N 1
ATOM 642 C CA . VAL A 1 83 ? -11.001 -2.286 11.233 1.00 89.94 83 VAL A CA 1
ATOM 643 C C . VAL A 1 83 ? -11.745 -2.758 9.984 1.00 89.94 83 VAL A C 1
ATOM 645 O O . VAL A 1 83 ? -12.279 -1.938 9.247 1.00 89.94 83 VAL A O 1
ATOM 648 N N . PHE A 1 84 ? -11.893 -4.069 9.786 1.00 86.38 84 PHE A N 1
ATOM 649 C CA . PHE A 1 84 ? -12.526 -4.602 8.572 1.00 86.38 84 PHE A CA 1
ATOM 650 C C . PHE A 1 84 ? -14.057 -4.455 8.535 1.00 86.38 84 PHE A C 1
ATOM 652 O O . PHE A 1 84 ? -14.659 -4.515 7.462 1.00 86.38 84 PHE A O 1
ATOM 659 N N . CYS A 1 85 ? -14.693 -4.235 9.689 1.00 88.44 85 CYS A N 1
ATOM 660 C CA . CYS A 1 85 ? -16.141 -4.037 9.807 1.00 88.44 85 CYS A CA 1
ATOM 661 C C . CYS A 1 85 ? -16.554 -2.556 9.755 1.00 88.44 85 CYS A C 1
ATOM 663 O O . CYS A 1 85 ? -17.747 -2.261 9.687 1.00 88.44 85 CYS A O 1
ATOM 665 N N . SER A 1 86 ? -15.597 -1.630 9.829 1.00 91.25 86 SER A N 1
ATOM 666 C CA . SER A 1 86 ? -15.844 -0.192 9.837 1.00 91.25 86 SER A CA 1
ATOM 667 C C . SER A 1 86 ? -16.117 0.314 8.423 1.00 91.25 86 SER A C 1
ATOM 669 O O . SER A 1 86 ? -15.307 0.138 7.511 1.00 91.25 86 SER A O 1
ATOM 671 N N . GLN A 1 87 ? -17.254 0.986 8.242 1.00 93.50 87 GLN A N 1
ATOM 672 C CA . GLN A 1 87 ? -17.596 1.625 6.971 1.00 93.50 87 GLN A CA 1
ATOM 673 C C . GLN A 1 87 ? -16.628 2.769 6.632 1.00 93.50 87 GLN A C 1
ATOM 675 O O . GLN A 1 87 ? -16.294 2.961 5.461 1.00 93.50 87 GLN A O 1
ATOM 680 N N . ASP A 1 88 ? -16.143 3.490 7.648 1.00 91.50 88 ASP A N 1
ATOM 681 C CA . ASP A 1 88 ? -15.161 4.564 7.477 1.00 91.50 88 ASP A CA 1
ATOM 682 C C . ASP A 1 88 ? -13.845 4.002 6.930 1.00 91.50 88 ASP A C 1
ATOM 684 O O . ASP A 1 88 ? -13.290 4.543 5.975 1.00 91.50 88 ASP A O 1
ATOM 688 N N . PHE A 1 89 ? -13.394 2.862 7.468 1.00 91.12 89 PHE A N 1
ATOM 689 C CA . PHE A 1 89 ? -12.218 2.163 6.956 1.00 91.12 89 PHE A CA 1
ATOM 690 C C . PHE A 1 89 ? -12.386 1.739 5.499 1.00 91.12 89 PHE A C 1
ATOM 692 O O . PHE A 1 89 ? -11.534 2.056 4.674 1.00 91.12 89 PHE A O 1
ATOM 699 N N . GLN A 1 90 ? -13.489 1.061 5.165 1.00 91.94 90 GLN A N 1
ATOM 700 C CA . GLN A 1 90 ? -13.746 0.603 3.795 1.00 91.94 90 GLN A CA 1
ATOM 701 C C . GLN A 1 90 ? -13.770 1.776 2.806 1.00 91.94 90 GLN A C 1
ATOM 703 O O . GLN A 1 90 ? -13.110 1.723 1.770 1.00 91.94 90 GLN A O 1
ATOM 708 N N . THR A 1 91 ? -14.445 2.867 3.174 1.00 91.88 91 THR A N 1
ATOM 709 C CA . THR A 1 91 ? -14.511 4.090 2.364 1.00 91.88 91 THR A CA 1
ATOM 710 C C . THR A 1 91 ? -13.123 4.696 2.146 1.00 91.88 91 THR A C 1
ATOM 712 O O . THR A 1 91 ? -12.804 5.149 1.047 1.00 91.88 91 THR A O 1
ATOM 715 N N . GLU A 1 92 ? -12.272 4.712 3.172 1.00 90.06 92 GLU A N 1
ATOM 716 C CA . GLU A 1 92 ? -10.911 5.239 3.051 1.00 90.06 92 GLU A CA 1
ATOM 717 C C . GLU A 1 92 ? -10.021 4.339 2.177 1.00 90.06 92 GLU A C 1
ATOM 719 O O . GLU A 1 92 ? -9.270 4.841 1.339 1.00 90.06 92 GLU A O 1
ATOM 724 N N . MET A 1 93 ? -10.150 3.012 2.288 1.00 91.38 93 MET A N 1
ATOM 725 C CA . MET A 1 93 ? -9.416 2.075 1.427 1.00 91.38 93 MET A CA 1
ATOM 726 C C . MET A 1 93 ? -9.818 2.219 -0.043 1.00 91.38 93 MET A C 1
ATOM 728 O O . MET A 1 93 ? -8.955 2.176 -0.917 1.00 91.38 93 MET A O 1
ATOM 732 N N . GLU A 1 94 ? -11.102 2.444 -0.333 1.00 92.00 94 GLU A N 1
ATOM 733 C CA . GLU A 1 94 ? -11.580 2.716 -1.694 1.00 92.00 94 GLU A CA 1
ATOM 734 C C . GLU A 1 94 ? -10.976 4.002 -2.270 1.00 92.00 94 GLU A C 1
ATOM 736 O O . GLU A 1 94 ? -10.555 4.021 -3.430 1.00 92.00 94 GLU A O 1
ATOM 741 N N . LYS A 1 95 ? -10.859 5.067 -1.465 1.00 90.69 95 LYS A N 1
ATOM 742 C CA . LYS A 1 95 ? -10.197 6.309 -1.898 1.00 90.69 95 LYS A CA 1
ATOM 743 C C . LYS A 1 95 ? -8.727 6.079 -2.223 1.00 90.69 95 LYS A C 1
ATOM 745 O O . LYS A 1 95 ? -8.273 6.517 -3.279 1.00 90.69 95 LYS A O 1
ATOM 750 N N . PHE A 1 96 ? -7.986 5.392 -1.352 1.00 90.62 96 PHE A N 1
ATOM 751 C CA . PHE A 1 96 ? -6.573 5.102 -1.607 1.00 90.62 96 PHE A CA 1
ATOM 752 C C . PHE A 1 96 ? -6.384 4.169 -2.799 1.00 90.62 96 PHE A C 1
ATOM 754 O O . PHE A 1 96 ? -5.490 4.397 -3.611 1.00 90.62 96 PHE A O 1
ATOM 761 N N . SER A 1 97 ? -7.256 3.174 -2.952 1.00 92.81 97 SER A N 1
ATOM 762 C CA . SER A 1 97 ? -7.287 2.290 -4.116 1.00 92.81 97 SER A CA 1
ATOM 763 C C . SER A 1 97 ? -7.442 3.088 -5.410 1.00 92.81 97 SER A C 1
ATOM 765 O O . SER A 1 97 ? -6.610 2.971 -6.311 1.00 92.81 97 SER A O 1
ATOM 767 N N . ALA A 1 98 ? -8.442 3.971 -5.474 1.00 92.56 98 ALA A N 1
ATOM 768 C CA . ALA A 1 98 ? -8.674 4.827 -6.631 1.00 92.56 98 ALA A CA 1
ATOM 769 C C . ALA A 1 98 ? -7.514 5.805 -6.883 1.00 92.56 98 ALA A C 1
ATOM 771 O O . ALA A 1 98 ? -7.118 6.006 -8.031 1.00 92.56 98 ALA A O 1
ATOM 772 N N . ALA A 1 99 ? -6.953 6.394 -5.825 1.00 90.88 99 ALA A N 1
ATOM 773 C CA . ALA A 1 99 ? -5.869 7.364 -5.932 1.00 90.88 99 ALA A CA 1
ATOM 774 C C . ALA A 1 99 ? -4.555 6.735 -6.411 1.00 90.88 99 ALA A C 1
ATOM 776 O O . ALA A 1 99 ? -3.858 7.336 -7.221 1.00 90.88 99 ALA A O 1
ATOM 777 N N . LEU A 1 100 ? -4.221 5.537 -5.928 1.00 91.25 100 LEU A N 1
ATOM 778 C CA . LEU A 1 100 ? -2.963 4.859 -6.242 1.00 91.25 100 LEU A CA 1
ATOM 779 C C . LEU A 1 100 ? -3.064 3.913 -7.443 1.00 91.25 100 LEU A C 1
ATOM 781 O O . LEU A 1 100 ? -2.036 3.477 -7.950 1.00 91.25 100 LEU A O 1
ATOM 785 N N . GLY A 1 101 ? -4.275 3.596 -7.908 1.00 91.56 101 GLY A N 1
ATOM 786 C CA . GLY A 1 101 ? -4.488 2.612 -8.971 1.00 91.56 101 GLY A CA 1
ATOM 787 C C . GLY A 1 101 ? -4.221 1.173 -8.528 1.00 91.56 101 GLY A C 1
ATOM 788 O O . GLY A 1 101 ? -3.923 0.330 -9.367 1.00 91.56 101 GLY A O 1
ATOM 789 N N . ILE A 1 102 ? -4.328 0.892 -7.227 1.00 90.88 102 ILE A N 1
ATOM 790 C CA . ILE A 1 102 ? -4.094 -0.443 -6.667 1.00 90.88 102 ILE A CA 1
ATOM 791 C C . ILE A 1 102 ? -5.393 -1.113 -6.241 1.00 90.88 102 ILE A C 1
ATOM 793 O O . ILE A 1 102 ? -6.283 -0.440 -5.721 1.00 90.88 102 ILE A O 1
ATOM 797 N N . PRO A 1 103 ? -5.508 -2.439 -6.387 1.00 91.19 103 PRO A N 1
ATOM 798 C CA . PRO A 1 103 ? -6.635 -3.184 -5.847 1.00 91.19 103 PRO A CA 1
ATOM 799 C C . PRO A 1 103 ? -6.752 -3.044 -4.314 1.00 91.19 103 PRO A C 1
ATOM 801 O O . PRO A 1 103 ? -5.726 -3.068 -3.631 1.00 91.19 103 PRO A O 1
ATOM 804 N N . PRO A 1 104 ? -7.967 -2.965 -3.734 1.00 88.81 104 PRO A N 1
ATOM 805 C CA . PRO A 1 104 ? -8.146 -2.866 -2.281 1.00 88.81 104 PRO A CA 1
ATOM 806 C C . PRO A 1 104 ? -7.529 -4.026 -1.484 1.00 88.81 104 PRO A C 1
ATOM 808 O O . PRO A 1 104 ? -7.069 -3.827 -0.367 1.00 88.81 104 PRO A O 1
ATOM 811 N N . ASN A 1 105 ? -7.459 -5.232 -2.059 1.00 89.25 105 ASN A N 1
ATOM 812 C CA . ASN A 1 105 ? -6.803 -6.397 -1.449 1.00 89.25 105 ASN A CA 1
ATOM 813 C C . ASN A 1 105 ? -5.267 -6.288 -1.394 1.00 89.25 105 ASN A C 1
ATOM 815 O O . ASN A 1 105 ? -4.627 -7.129 -0.768 1.00 89.25 105 ASN A O 1
ATOM 819 N N . ASN A 1 106 ? -4.687 -5.259 -2.017 1.00 93.50 106 ASN A N 1
ATOM 820 C CA . ASN A 1 106 ? -3.269 -4.917 -1.927 1.00 93.50 106 ASN A CA 1
ATOM 821 C C . ASN A 1 106 ? -3.025 -3.718 -0.988 1.00 93.50 106 ASN A C 1
ATOM 823 O O . ASN A 1 106 ? -1.937 -3.138 -1.012 1.00 93.50 106 ASN A O 1
ATOM 827 N N . ILE A 1 107 ? -4.021 -3.330 -0.182 1.00 94.06 107 ILE A N 1
ATOM 828 C CA . ILE A 1 107 ? -3.917 -2.270 0.825 1.00 94.06 107 ILE A CA 1
ATOM 829 C C . ILE A 1 107 ? -4.031 -2.893 2.213 1.00 94.06 107 ILE A C 1
ATOM 831 O O . ILE A 1 107 ? -5.061 -3.459 2.573 1.00 94.06 107 ILE A O 1
ATOM 835 N N . PHE A 1 108 ? -2.968 -2.772 3.001 1.00 94.69 108 PHE A N 1
ATOM 836 C CA . PHE A 1 108 ? -2.860 -3.412 4.305 1.00 94.69 108 PHE A CA 1
ATOM 837 C C . PHE A 1 108 ? -2.934 -2.373 5.428 1.00 94.69 108 PHE A C 1
ATOM 839 O O . PHE A 1 108 ? -2.091 -1.473 5.485 1.00 94.69 108 PHE A O 1
ATOM 846 N N . PRO A 1 109 ? -3.914 -2.470 6.340 1.00 93.31 109 PRO A N 1
ATOM 847 C CA . PRO A 1 109 ? -3.932 -1.638 7.531 1.00 93.31 109 PRO A CA 1
ATOM 848 C C . PRO A 1 109 ? -2.846 -2.085 8.508 1.00 93.31 109 PRO A C 1
ATOM 850 O O . PRO A 1 109 ? -2.676 -3.275 8.746 1.00 93.31 109 PRO A O 1
ATOM 853 N N . VAL A 1 110 ? -2.143 -1.136 9.120 1.00 91.69 110 VAL A N 1
ATOM 854 C CA . VAL A 1 110 ? -1.200 -1.396 10.211 1.00 91.69 110 VAL A CA 1
ATOM 855 C C . VAL A 1 110 ? -1.448 -0.399 11.334 1.00 91.69 110 VAL A C 1
ATOM 857 O O . VAL A 1 110 ? -1.528 0.812 11.125 1.00 91.69 110 VAL A O 1
ATOM 860 N N . TRP A 1 111 ? -1.525 -0.906 12.559 1.00 87.06 111 TRP A N 1
ATOM 861 C CA . TRP A 1 111 ? -1.563 -0.064 13.745 1.00 87.06 111 TRP A CA 1
ATOM 862 C C . TRP A 1 111 ? -0.156 0.056 14.337 1.00 87.06 111 TRP A C 1
ATOM 864 O O . TRP A 1 111 ? 0.411 -0.911 14.843 1.00 87.06 111 TRP A O 1
ATOM 874 N N . ASN A 1 112 ? 0.407 1.267 14.294 1.00 74.69 112 ASN A N 1
ATOM 875 C CA . ASN A 1 112 ? 1.654 1.595 14.985 1.00 74.69 112 ASN A CA 1
ATOM 876 C C . ASN A 1 112 ? 1.355 2.006 16.431 1.00 74.69 112 ASN A C 1
ATOM 878 O O . ASN A 1 112 ? 0.859 3.105 16.668 1.00 74.69 112 ASN A O 1
ATOM 882 N N . HIS A 1 113 ? 1.664 1.152 17.405 1.00 64.69 113 HIS A N 1
ATOM 883 C CA . HIS A 1 113 ? 1.491 1.477 18.820 1.00 64.69 113 HIS A CA 1
ATOM 884 C C . HIS A 1 113 ? 2.842 1.542 19.542 1.00 64.69 113 HIS A C 1
ATOM 886 O O . HIS A 1 113 ? 3.632 0.602 19.486 1.00 64.69 113 HIS A O 1
ATOM 892 N N . TYR A 1 114 ? 3.105 2.648 20.248 1.00 58.72 114 TYR A N 1
ATOM 893 C CA . TYR A 1 114 ? 4.335 2.841 21.033 1.00 58.72 114 TYR A CA 1
ATOM 894 C C . TYR A 1 114 ? 4.124 2.685 22.556 1.00 58.72 114 TYR A C 1
ATOM 896 O O . TYR A 1 114 ? 5.062 2.843 23.329 1.00 58.72 114 TYR A O 1
ATOM 904 N N . ALA A 1 115 ? 2.921 2.344 23.032 1.00 52.69 115 ALA A N 1
ATOM 905 C CA . ALA A 1 115 ? 2.594 2.382 24.466 1.00 52.69 115 ALA A CA 1
ATOM 906 C C . ALA A 1 115 ? 2.212 1.019 25.081 1.00 52.69 115 ALA A C 1
ATOM 908 O O . ALA A 1 115 ? 1.278 0.924 25.869 1.00 52.69 115 ALA A O 1
ATOM 909 N N . GLY A 1 116 ? 2.929 -0.056 24.738 1.00 51.03 116 GLY A N 1
ATOM 910 C CA . GLY A 1 116 ? 2.957 -1.281 25.559 1.00 51.03 116 GLY A CA 1
ATOM 911 C C . GLY A 1 116 ? 1.723 -2.195 25.539 1.00 51.03 116 GLY A C 1
ATOM 912 O O . GLY A 1 116 ? 1.744 -3.227 26.206 1.00 51.03 116 GLY A O 1
ATOM 913 N N . ALA A 1 117 ? 0.682 -1.889 24.765 1.00 53.16 117 ALA A N 1
ATOM 91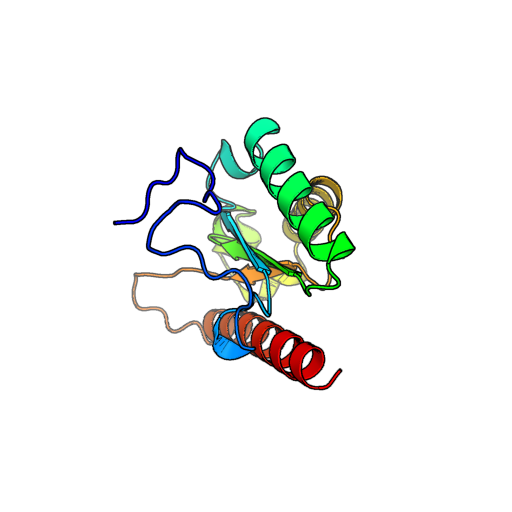4 C CA . ALA A 1 117 ? -0.394 -2.838 24.497 1.00 53.16 117 ALA A CA 1
ATOM 915 C C . ALA A 1 117 ? 0.052 -3.810 23.392 1.00 53.16 117 ALA A C 1
ATOM 917 O O . ALA A 1 117 ? 0.145 -3.435 22.224 1.00 53.16 117 ALA A O 1
ATOM 918 N N . GLN A 1 118 ? 0.373 -5.049 23.774 1.00 55.91 118 GLN A N 1
ATOM 919 C CA . GLN A 1 118 ? 0.414 -6.188 22.854 1.00 55.91 118 GLN A CA 1
ATOM 920 C C . GLN A 1 118 ? -1.026 -6.524 22.448 1.00 55.91 118 GLN A C 1
ATOM 922 O O . GLN A 1 118 ? -1.609 -7.488 22.941 1.00 55.91 118 GLN A O 1
ATOM 927 N N . GLU A 1 119 ? -1.629 -5.709 21.585 1.00 70.31 119 GLU A N 1
ATOM 928 C CA . GLU A 1 119 ? -2.854 -6.120 20.907 1.00 70.31 119 GLU A CA 1
ATOM 929 C C . GLU A 1 119 ? -2.458 -7.151 19.854 1.00 70.31 119 GLU A C 1
ATOM 931 O O . GLU A 1 119 ? -1.770 -6.851 18.876 1.00 70.31 119 GLU A O 1
ATOM 936 N N . GLN A 1 120 ? -2.828 -8.406 20.107 1.00 83.69 120 GLN A N 1
ATOM 937 C CA . GLN A 1 120 ? -2.572 -9.546 19.228 1.00 83.69 120 GLN A CA 1
ATOM 938 C C . GLN A 1 120 ? -2.993 -9.237 17.784 1.00 83.69 120 GLN A C 1
ATOM 940 O O . GLN A 1 120 ? -2.341 -9.647 16.830 1.00 83.69 120 GLN A O 1
ATOM 945 N N . GLU A 1 121 ? -4.054 -8.462 17.636 1.00 85.25 121 GLU A N 1
ATOM 946 C CA . GLU A 1 121 ? -4.616 -7.998 16.384 1.00 85.25 121 GLU A CA 1
ATOM 947 C C . GLU A 1 121 ? -3.671 -7.058 15.625 1.00 85.25 121 GLU A C 1
ATOM 949 O O . GLU A 1 121 ? -3.526 -7.205 14.416 1.00 85.25 121 GLU A O 1
ATOM 954 N N . ALA A 1 122 ? -2.950 -6.160 16.306 1.00 86.44 122 ALA A N 1
ATOM 955 C CA . ALA A 1 122 ? -1.964 -5.293 15.657 1.00 86.44 122 ALA A CA 1
ATOM 956 C C . ALA A 1 122 ? -0.804 -6.120 15.079 1.00 86.44 122 ALA A C 1
ATOM 958 O O . ALA A 1 122 ? -0.322 -5.851 13.977 1.00 86.44 122 ALA A O 1
ATOM 959 N N . HIS A 1 123 ? -0.395 -7.177 15.791 1.00 87.69 123 HIS A N 1
ATOM 960 C CA . HIS A 1 123 ? 0.583 -8.135 15.282 1.00 87.69 123 HIS A CA 1
ATOM 961 C C . HIS A 1 123 ? 0.046 -8.952 14.106 1.00 87.69 123 HIS A C 1
ATOM 963 O O . HIS A 1 123 ? 0.794 -9.170 13.159 1.00 87.69 123 HIS A O 1
ATOM 969 N N . ILE A 1 124 ? -1.219 -9.383 14.141 1.00 90.44 124 ILE A N 1
ATOM 970 C CA . ILE A 1 124 ? -1.853 -10.095 13.021 1.00 90.44 124 ILE A CA 1
ATOM 971 C C . ILE A 1 124 ? -1.829 -9.219 11.769 1.00 90.44 124 ILE A C 1
ATOM 973 O O . ILE A 1 124 ? -1.298 -9.656 10.755 1.00 90.44 124 ILE A O 1
ATOM 977 N N . LEU A 1 125 ? -2.286 -7.967 11.860 1.00 91.69 125 LEU A N 1
ATOM 978 C CA . LEU A 1 125 ? -2.281 -7.029 10.734 1.00 91.69 125 LEU A CA 1
ATOM 979 C C . LEU A 1 125 ? -0.875 -6.810 10.155 1.00 91.69 125 LEU A C 1
ATOM 981 O O . LEU A 1 125 ? -0.668 -6.841 8.941 1.00 91.69 125 LEU A O 1
ATOM 985 N N . LEU A 1 126 ? 0.119 -6.634 11.030 1.00 91.25 126 LEU A N 1
ATOM 986 C CA . LEU A 1 126 ? 1.509 -6.474 10.615 1.00 91.25 126 LEU A CA 1
ATOM 987 C C . LEU A 1 126 ? 2.041 -7.735 9.917 1.00 91.25 126 LEU A C 1
ATOM 989 O O . LEU A 1 126 ? 2.686 -7.640 8.873 1.00 91.25 126 LEU A O 1
ATOM 993 N N . LEU A 1 127 ? 1.777 -8.915 10.483 1.00 93.38 127 LEU A N 1
ATOM 994 C CA . LEU A 1 127 ? 2.207 -10.197 9.925 1.00 93.38 127 LEU A CA 1
ATOM 995 C C . LEU A 1 127 ? 1.502 -10.516 8.604 1.00 93.38 127 LEU A C 1
ATOM 997 O O . LEU A 1 127 ? 2.144 -11.069 7.717 1.00 93.38 127 LEU A O 1
ATOM 1001 N N . GLU A 1 128 ? 0.233 -10.143 8.440 1.00 92.94 128 GLU A N 1
ATOM 1002 C CA . GLU A 1 128 ? -0.495 -10.257 7.173 1.00 92.94 128 GLU A CA 1
ATOM 1003 C C . GLU A 1 128 ? 0.148 -9.386 6.088 1.00 92.94 128 GLU A C 1
ATOM 1005 O O . GLU A 1 128 ? 0.442 -9.882 4.997 1.00 92.94 128 GLU A O 1
ATOM 1010 N N . ALA A 1 129 ? 0.459 -8.123 6.405 1.00 94.25 129 ALA A N 1
ATOM 1011 C CA . ALA A 1 129 ? 1.162 -7.231 5.487 1.00 94.25 129 ALA A CA 1
ATOM 1012 C C . ALA A 1 129 ? 2.533 -7.807 5.088 1.00 94.25 129 ALA A C 1
ATOM 1014 O O . ALA A 1 129 ? 2.853 -7.898 3.902 1.00 94.25 129 ALA A O 1
ATOM 1015 N N . PHE A 1 130 ? 3.339 -8.246 6.063 1.00 94.44 130 PHE A N 1
ATOM 1016 C CA . PHE A 1 130 ? 4.647 -8.857 5.796 1.00 94.44 130 PHE A CA 1
ATOM 1017 C C . PHE A 1 130 ? 4.556 -10.163 5.014 1.00 94.44 130 PHE A C 1
ATOM 1019 O O . PHE A 1 130 ? 5.336 -10.361 4.084 1.00 94.44 130 PHE A O 1
ATOM 1026 N N . GLY A 1 131 ? 3.614 -11.040 5.357 1.00 95.88 131 GLY A N 1
ATOM 1027 C CA . GLY A 1 131 ? 3.393 -12.298 4.652 1.00 95.88 131 GLY A CA 1
ATOM 1028 C C . GLY A 1 131 ? 3.054 -12.061 3.185 1.00 95.88 131 GLY A C 1
ATOM 1029 O O . GLY A 1 131 ? 3.649 -12.687 2.311 1.00 95.88 131 GLY A O 1
ATOM 1030 N N . SER A 1 132 ? 2.175 -11.094 2.913 1.00 94.12 132 SER A N 1
ATOM 1031 C CA . SER A 1 132 ? 1.828 -10.683 1.552 1.00 94.12 132 SER A CA 1
ATOM 1032 C C . SER A 1 132 ? 3.040 -10.132 0.790 1.00 94.12 132 SER A C 1
ATOM 1034 O O . SER A 1 132 ? 3.334 -10.590 -0.312 1.00 94.12 132 SER A O 1
ATOM 1036 N N . MET A 1 133 ? 3.815 -9.224 1.399 1.00 94.44 133 MET A N 1
ATOM 1037 C CA . MET A 1 133 ? 5.034 -8.673 0.789 1.00 94.44 133 MET A CA 1
ATOM 1038 C C . MET A 1 133 ? 6.061 -9.757 0.433 1.00 94.44 133 MET A C 1
ATOM 1040 O O . MET A 1 133 ? 6.635 -9.729 -0.655 1.00 94.44 133 MET A O 1
ATOM 1044 N N . LEU A 1 134 ? 6.287 -10.718 1.333 1.00 94.12 134 LEU A N 1
ATOM 1045 C CA . LEU A 1 134 ? 7.216 -11.824 1.096 1.00 94.12 134 LEU A CA 1
ATOM 1046 C C . LEU A 1 134 ? 6.706 -12.765 0.002 1.00 94.12 134 LEU A C 1
ATOM 1048 O O . LEU A 1 134 ? 7.488 -13.137 -0.867 1.00 94.12 134 LEU A O 1
ATOM 1052 N N . SER A 1 135 ? 5.412 -13.103 0.013 1.00 94.56 135 SER A N 1
ATOM 1053 C CA . SER A 1 135 ? 4.798 -13.946 -1.020 1.00 94.56 135 SER A CA 1
ATOM 1054 C C . SER A 1 135 ? 4.921 -13.307 -2.400 1.00 94.56 135 SER A C 1
ATOM 1056 O O . SER A 1 135 ? 5.353 -13.966 -3.337 1.00 94.56 135 SER A O 1
ATOM 1058 N N . LEU A 1 136 ? 4.612 -12.012 -2.521 1.00 93.88 136 LEU A N 1
ATOM 1059 C CA . LEU A 1 136 ? 4.726 -11.279 -3.783 1.00 93.88 136 LEU A CA 1
ATOM 1060 C C . LEU A 1 136 ? 6.167 -11.245 -4.301 1.00 93.88 136 LEU A C 1
ATOM 1062 O O . LEU A 1 136 ? 6.392 -11.427 -5.495 1.00 93.88 136 LEU A O 1
ATOM 1066 N N . GLY A 1 137 ? 7.140 -11.023 -3.414 1.00 92.31 137 GLY A N 1
ATOM 1067 C CA . GLY A 1 137 ? 8.553 -11.020 -3.789 1.00 92.31 137 GLY A CA 1
ATOM 1068 C C . GLY A 1 137 ? 9.056 -12.397 -4.227 1.00 92.31 137 GLY A C 1
ATOM 1069 O O . GLY A 1 137 ? 9.771 -12.496 -5.221 1.00 92.31 137 GLY A O 1
ATOM 1070 N N . ASP A 1 138 ? 8.670 -13.454 -3.513 1.00 92.62 138 ASP A N 1
ATOM 1071 C CA . ASP A 1 138 ? 9.022 -14.840 -3.841 1.00 92.62 138 ASP A CA 1
ATOM 1072 C C . ASP A 1 138 ? 8.387 -15.276 -5.170 1.00 92.62 138 ASP A C 1
ATOM 1074 O O . ASP A 1 138 ? 9.070 -15.831 -6.029 1.00 92.62 138 ASP A O 1
ATOM 1078 N N . ASP A 1 139 ? 7.115 -14.943 -5.398 1.00 91.88 139 ASP A N 1
ATOM 1079 C CA . ASP A 1 139 ? 6.434 -15.228 -6.661 1.00 91.88 139 ASP A CA 1
ATOM 1080 C C . ASP A 1 139 ? 7.055 -14.461 -7.834 1.00 91.88 139 ASP A C 1
ATOM 1082 O O . ASP A 1 139 ? 7.264 -15.048 -8.893 1.00 91.88 139 ASP A O 1
ATOM 1086 N N . PHE A 1 140 ? 7.433 -13.192 -7.650 1.00 90.69 140 PHE A N 1
ATOM 1087 C CA . PHE A 1 140 ? 8.122 -12.408 -8.682 1.00 90.69 140 PHE A CA 1
ATOM 1088 C C . PHE A 1 140 ? 9.495 -12.986 -9.052 1.00 90.69 140 PHE A C 1
ATOM 1090 O O . PHE A 1 140 ? 9.884 -12.955 -10.214 1.00 90.69 140 PHE A O 1
ATOM 1097 N N . LEU A 1 141 ? 10.224 -13.544 -8.081 1.00 88.50 141 LEU A N 1
ATOM 1098 C CA . LEU A 1 141 ? 11.534 -14.169 -8.300 1.00 88.50 141 LEU A CA 1
ATOM 1099 C C . LEU A 1 141 ? 11.464 -15.556 -8.961 1.00 88.50 141 LEU A C 1
ATOM 1101 O O . LEU A 1 141 ? 12.491 -16.062 -9.418 1.00 88.50 141 LEU A O 1
ATOM 1105 N N . ARG A 1 142 ? 10.286 -16.191 -8.983 1.00 83.38 142 ARG A N 1
ATOM 1106 C CA . ARG A 1 142 ? 10.060 -17.519 -9.582 1.00 83.38 142 ARG A CA 1
ATOM 1107 C C . ARG A 1 142 ? 9.736 -17.479 -11.078 1.00 83.38 142 ARG A C 1
ATOM 1109 O O . ARG A 1 142 ? 9.679 -18.549 -11.689 1.00 83.38 142 ARG A O 1
ATOM 1116 N N . VAL A 1 143 ? 9.500 -16.292 -11.636 1.00 59.56 143 VAL A N 1
ATOM 1117 C CA . VAL A 1 143 ? 9.186 -16.047 -13.057 1.00 59.56 143 VAL A CA 1
ATOM 1118 C C . VAL A 1 143 ? 10.459 -15.733 -13.835 1.00 59.56 143 VAL A C 1
ATOM 1120 O O . VAL A 1 143 ? 10.580 -16.252 -14.968 1.00 59.56 143 VAL A O 1
#

Radius of gyration: 17.28 Å; Cα contacts (8 Å, |Δi|>4): 170; chains: 1; bounding box: 48×34×42 Å

Solvent-accessible surface area (backbone atoms only — not comparable to full-atom values): 8398 Å² total; per-residue (Å²): 132,93,59,97,90,55,84,90,45,89,86,41,95,84,52,66,92,78,60,55,75,94,69,53,85,49,60,47,79,46,81,39,39,56,68,43,78,60,59,73,30,65,71,54,37,48,54,51,18,56,52,46,51,53,30,50,79,69,70,35,47,66,39,38,36,34,29,40,47,46,61,67,3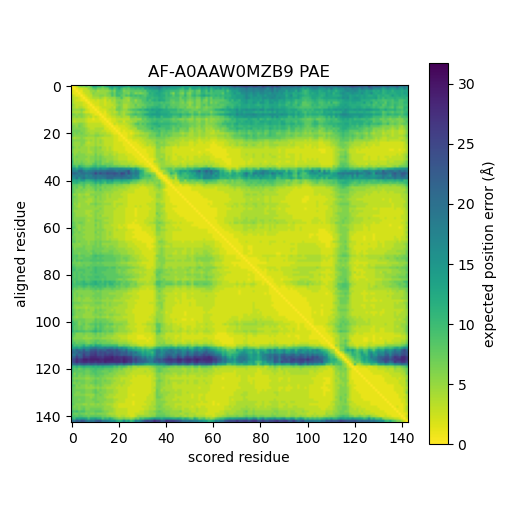7,70,67,26,55,76,36,68,84,36,45,90,75,31,65,65,48,54,56,50,44,51,50,50,18,67,54,40,73,42,62,60,93,41,51,33,60,30,59,80,78,91,78,84,74,84,51,67,64,41,54,47,36,45,48,52,44,49,50,50,54,50,50,48,30,52,55,59,73,74,111